Protein AF-A0A176Q0E1-F1 (afdb_monomer)

Mean predicted aligned error: 13.17 Å

pLDDT: mean 81.82, std 9.05, range [48.47, 93.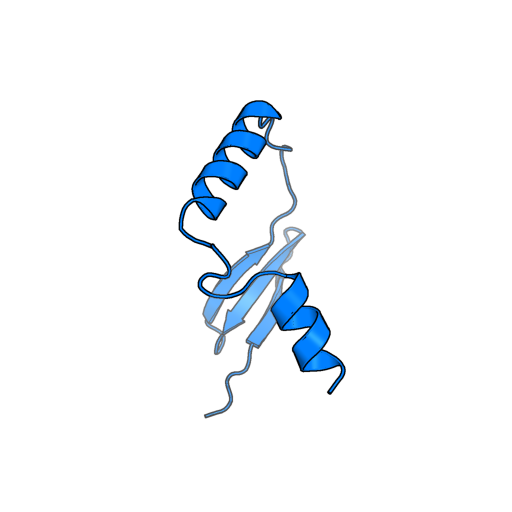06]

Solvent-accessible surface area (backbone atoms only — not comparable to full-atom values): 4444 Å² total; per-residue (Å²): 134,84,86,56,68,50,79,45,78,49,99,81,71,30,37,33,39,22,48,80,89,39,75,76,46,74,50,64,74,80,89,66,83,78,87,71,53,70,66,61,52,52,50,52,53,52,63,66,44,73,84,62,66,63,74,96,50,51,74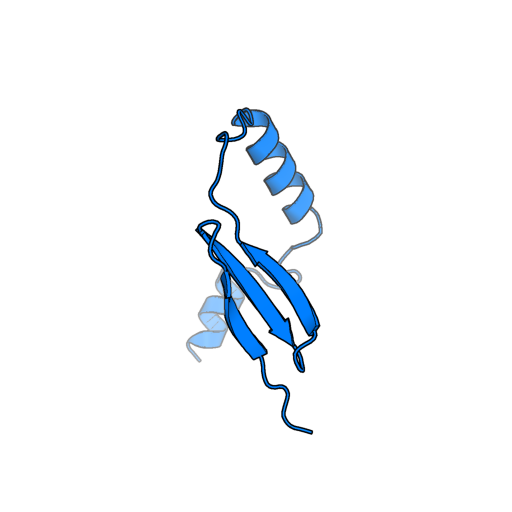,65,56,57,55,55,58,77,70,109

Nearest PDB structures (foldseek):
  3sk3-assembly1_A  TM=3.575E-01  e=4.186E+00  Salmonella enterica subsp. enterica serovar Typhimurium

Foldseek 3Di:
DDFDWDWDDDPQRKIFTDTPNHGPDIDDPDPDDPPDPPVNVVVVVCVVCPPVDPPPDDPVRVVVVVVD

Radius of gyration: 20.39 Å; Cα contacts (8 Å, |Δi|>4): 50; chains: 1; bounding box: 40×42×44 Å

Secondary structure (DSSP, 8-state):
----EEEEE-TTS-EEEEETTEEEEEE---SS-----HHHHHHHHHHHHTT---TT--HHHHHHHTT-

Sequence (68 aa):
MYNITYMKQNLSNQINICKHNTPVAVLSPITQKPKIKTEDIVEQIMEFNKDKTLAPYTIKELRDEGRR

Structure (mmCIF, N/CA/C/O backbone):
data_AF-A0A176Q0E1-F1
#
_entry.id   AF-A0A176Q0E1-F1
#
loop_
_atom_site.group_PDB
_atom_site.id
_atom_site.type_symbol
_atom_site.label_atom_id
_atom_site.label_alt_id
_atom_site.label_comp_id
_atom_site.label_asym_id
_atom_site.label_entity_id
_atom_site.label_seq_id
_atom_site.pdbx_PDB_ins_code
_atom_site.Cartn_x
_atom_site.Cartn_y
_atom_site.Cartn_z
_atom_site.occupancy
_atom_site.B_iso_or_equiv
_atom_site.auth_seq_id
_atom_site.auth_comp_id
_atom_site.auth_asym_id
_atom_site.auth_atom_id
_atom_site.pdbx_PDB_model_num
ATOM 1 N N . MET A 1 1 ? 9.915 -27.874 -6.959 1.00 48.47 1 MET A N 1
ATOM 2 C CA . MET A 1 1 ? 10.075 -26.743 -7.903 1.00 48.47 1 MET A CA 1
ATOM 3 C C . MET A 1 1 ? 10.566 -25.536 -7.115 1.00 48.47 1 MET A C 1
ATOM 5 O O . MET A 1 1 ? 9.854 -25.098 -6.223 1.00 48.47 1 MET A O 1
ATOM 9 N N . TYR A 1 2 ? 11.781 -25.043 -7.365 1.00 50.88 2 TYR A N 1
ATOM 10 C CA . TYR A 1 2 ? 12.322 -23.883 -6.644 1.00 50.88 2 TYR A CA 1
ATOM 11 C C . TYR A 1 2 ? 11.836 -22.589 -7.308 1.00 50.88 2 TYR A C 1
ATOM 13 O O . TYR A 1 2 ? 12.187 -22.312 -8.453 1.00 50.88 2 TYR A O 1
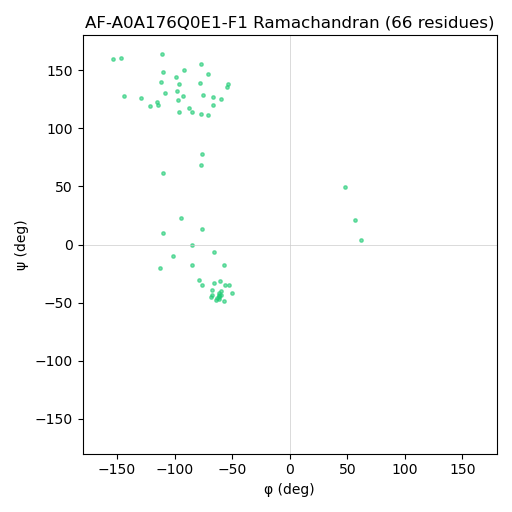ATOM 21 N N . ASN A 1 3 ? 11.014 -21.807 -6.605 1.00 56.69 3 ASN A N 1
ATOM 22 C CA . ASN A 1 3 ? 10.544 -20.492 -7.052 1.00 56.69 3 ASN A CA 1
ATOM 23 C C . ASN A 1 3 ? 11.665 -19.456 -6.885 1.00 56.69 3 ASN A C 1
ATOM 25 O O . ASN A 1 3 ? 11.672 -18.693 -5.921 1.00 56.69 3 ASN A O 1
ATOM 29 N N . ILE A 1 4 ? 12.643 -19.444 -7.791 1.00 61.53 4 ILE A N 1
ATOM 30 C CA . ILE A 1 4 ? 13.727 -18.459 -7.725 1.00 61.53 4 ILE A CA 1
ATOM 31 C C . ILE A 1 4 ? 13.198 -17.120 -8.242 1.00 61.53 4 ILE A C 1
ATOM 33 O O . ILE A 1 4 ? 12.886 -16.969 -9.428 1.00 61.53 4 ILE A O 1
ATOM 37 N N . THR A 1 5 ? 13.103 -16.165 -7.320 1.00 76.75 5 THR A N 1
ATOM 38 C CA . THR A 1 5 ? 12.839 -14.752 -7.598 1.00 76.75 5 THR A CA 1
ATOM 39 C C . THR A 1 5 ? 14.120 -13.979 -7.335 1.00 76.75 5 THR A C 1
ATOM 41 O O . THR A 1 5 ? 14.739 -14.166 -6.289 1.00 76.75 5 THR A O 1
ATOM 44 N N . TYR A 1 6 ? 14.538 -13.134 -8.272 1.00 80.69 6 TYR A N 1
ATOM 45 C CA . TYR A 1 6 ? 15.749 -12.331 -8.114 1.00 80.69 6 TYR A CA 1
ATOM 46 C C . TYR A 1 6 ? 15.615 -10.964 -8.785 1.00 80.69 6 TYR A C 1
ATOM 48 O O . TYR A 1 6 ? 14.765 -10.749 -9.650 1.00 80.69 6 TYR A O 1
ATOM 56 N N . MET A 1 7 ? 16.468 -10.038 -8.358 1.00 84.31 7 MET A N 1
ATOM 57 C CA . MET A 1 7 ? 16.538 -8.668 -8.860 1.00 84.31 7 MET A CA 1
ATOM 58 C C . MET A 1 7 ? 17.661 -8.568 -9.896 1.00 84.31 7 MET A C 1
ATOM 60 O O . MET A 1 7 ? 18.779 -9.015 -9.638 1.00 84.31 7 MET A O 1
ATOM 64 N N . LYS A 1 8 ? 17.391 -7.956 -11.052 1.00 81.00 8 LYS A N 1
ATOM 65 C CA . LYS A 1 8 ? 18.406 -7.639 -12.066 1.00 81.00 8 LYS A CA 1
ATOM 66 C C . LYS A 1 8 ? 18.422 -6.134 -12.327 1.00 81.00 8 LYS A C 1
ATOM 68 O O . LYS A 1 8 ? 17.413 -5.578 -12.757 1.00 81.00 8 LYS A O 1
ATOM 73 N N . GLN A 1 9 ? 19.561 -5.488 -12.076 1.00 78.50 9 GLN A N 1
ATOM 74 C CA . GLN A 1 9 ? 19.770 -4.076 -12.410 1.00 78.50 9 GLN A CA 1
ATOM 75 C C . GLN A 1 9 ? 20.057 -3.924 -13.908 1.00 78.50 9 GLN A C 1
ATOM 77 O O . GLN A 1 9 ? 20.802 -4.721 -14.482 1.00 78.50 9 GLN A O 1
ATOM 82 N N . ASN A 1 10 ? 19.478 -2.898 -14.529 1.00 76.19 10 ASN A N 1
ATOM 83 C CA . ASN A 1 10 ? 19.806 -2.481 -15.891 1.00 76.19 10 ASN A CA 1
ATOM 84 C C . ASN A 1 10 ? 20.527 -1.125 -15.880 1.00 76.19 10 ASN A C 1
ATOM 86 O O . ASN A 1 10 ? 20.454 -0.376 -14.909 1.00 76.19 10 ASN A O 1
ATOM 90 N N . LEU A 1 11 ? 21.178 -0.791 -16.999 1.00 70.56 11 LEU A N 1
ATOM 91 C CA . LEU A 1 11 ? 21.944 0.451 -17.203 1.00 70.56 11 LEU A CA 1
ATOM 92 C C . LEU A 1 11 ? 21.132 1.748 -16.979 1.00 70.56 11 LEU A C 1
ATOM 94 O O . LEU A 1 11 ? 21.715 2.808 -16.794 1.00 70.56 11 LEU A O 1
ATOM 98 N N . SER A 1 12 ? 19.798 1.677 -16.990 1.00 69.12 12 SER A N 1
ATOM 99 C CA . SER A 1 12 ? 18.865 2.810 -16.915 1.00 69.12 12 SER A CA 1
ATOM 100 C C . SER A 1 12 ? 18.366 3.152 -15.498 1.00 69.12 12 SER A C 1
ATOM 102 O O . SER A 1 12 ? 17.292 3.738 -15.360 1.00 69.12 12 SER A O 1
ATOM 104 N N . ASN A 1 13 ? 19.094 2.780 -14.436 1.00 77.44 13 ASN A N 1
ATOM 105 C CA . ASN A 1 13 ? 18.647 2.890 -13.031 1.00 77.44 13 ASN A CA 1
ATOM 106 C C . ASN A 1 13 ? 17.319 2.157 -12.736 1.00 77.44 13 ASN A C 1
ATOM 108 O O . ASN A 1 13 ? 16.630 2.470 -11.767 1.00 77.44 13 ASN A O 1
ATOM 112 N N . GLN A 1 14 ? 16.951 1.183 -13.569 1.00 85.38 14 GLN A N 1
ATOM 113 C CA . GLN A 1 14 ? 15.770 0.342 -13.386 1.00 85.38 14 GLN A CA 1
ATOM 114 C C . GLN A 1 14 ? 16.157 -1.002 -12.770 1.00 85.38 14 GLN A C 1
ATOM 116 O O . GLN A 1 14 ? 17.199 -1.578 -13.102 1.00 85.38 14 GLN A O 1
ATOM 121 N N . ILE A 1 15 ? 15.284 -1.528 -11.914 1.00 88.75 15 ILE A N 1
ATOM 122 C CA . ILE A 1 15 ? 15.428 -2.853 -11.311 1.00 88.75 15 ILE A CA 1
ATOM 123 C C . ILE A 1 15 ? 14.295 -3.742 -11.813 1.00 88.75 15 ILE A C 1
ATOM 125 O O . ILE A 1 15 ? 13.126 -3.465 -11.561 1.00 88.75 15 ILE A O 1
ATOM 129 N N . ASN A 1 16 ? 14.635 -4.841 -12.480 1.00 88.12 16 ASN A N 1
ATOM 130 C CA . ASN A 1 16 ? 13.658 -5.843 -12.889 1.00 88.12 16 ASN A CA 1
ATOM 131 C C . ASN A 1 16 ? 13.560 -6.930 -11.818 1.00 88.12 16 ASN A C 1
ATOM 133 O O . ASN A 1 16 ? 14.570 -7.526 -11.439 1.00 88.12 16 ASN A O 1
ATOM 137 N N . ILE A 1 17 ? 12.342 -7.214 -11.367 1.00 90.56 17 ILE A N 1
ATOM 138 C CA . ILE A 1 17 ? 12.025 -8.384 -10.549 1.00 90.56 17 ILE A CA 1
ATOM 139 C C . ILE A 1 17 ? 11.716 -9.517 -11.519 1.00 90.56 17 ILE A C 1
ATOM 141 O O . ILE A 1 17 ? 10.766 -9.424 -12.298 1.00 90.56 17 ILE A O 1
ATOM 145 N N . CYS A 1 18 ? 12.518 -10.576 -11.488 1.00 87.12 18 CYS A N 1
ATOM 146 C CA . CYS A 1 18 ? 12.376 -11.718 -12.382 1.00 87.12 18 CYS A CA 1
ATOM 147 C C . CYS A 1 18 ? 11.937 -12.965 -11.614 1.00 87.12 18 CYS A C 1
ATOM 149 O O . CYS A 1 18 ? 12.467 -13.258 -10.543 1.00 87.12 18 CYS A O 1
ATOM 151 N N . LYS A 1 19 ? 11.028 -13.741 -12.207 1.00 89.56 19 LYS A N 1
ATOM 152 C CA . LYS A 1 19 ? 10.664 -15.097 -11.784 1.00 89.56 19 LYS A CA 1
ATOM 153 C C . LYS A 1 19 ? 11.069 -16.067 -12.890 1.00 89.56 19 LYS A C 1
ATOM 155 O O . LYS A 1 19 ? 10.640 -15.897 -14.026 1.00 89.56 19 LYS A O 1
ATOM 160 N N . HIS A 1 20 ? 11.901 -17.066 -12.585 1.00 87.50 20 HIS A N 1
ATOM 161 C CA . HIS A 1 20 ? 12.431 -18.008 -13.592 1.00 87.50 20 HIS A CA 1
ATOM 162 C C . HIS A 1 20 ? 12.991 -17.295 -14.840 1.00 87.50 20 HIS A C 1
ATOM 164 O O . HIS A 1 20 ? 12.609 -17.590 -15.969 1.00 87.50 20 HIS A O 1
ATOM 170 N N . ASN A 1 21 ? 13.841 -16.288 -14.621 1.00 83.75 21 ASN A N 1
ATOM 171 C CA . ASN A 1 21 ? 14.452 -15.436 -15.652 1.00 83.75 21 ASN A CA 1
ATOM 172 C C . ASN A 1 21 ? 13.469 -14.610 -16.504 1.00 83.75 21 ASN A C 1
ATOM 174 O O . ASN A 1 21 ? 13.901 -13.874 -17.389 1.00 83.75 21 ASN A O 1
ATOM 178 N N . THR A 1 22 ? 12.172 -14.668 -16.200 1.00 85.31 22 THR A N 1
ATOM 179 C CA . THR A 1 22 ? 11.130 -13.876 -16.854 1.00 85.31 22 THR A CA 1
ATOM 180 C C . THR A 1 22 ? 10.840 -12.635 -16.005 1.00 85.31 22 THR A C 1
ATOM 182 O O . THR A 1 22 ? 10.542 -12.791 -14.817 1.00 85.31 22 THR A O 1
ATOM 185 N N . PRO A 1 23 ? 10.938 -11.406 -16.543 1.00 87.19 23 PRO A N 1
ATOM 186 C CA . PRO A 1 23 ? 10.611 -10.200 -15.787 1.00 87.19 23 PRO A CA 1
ATOM 187 C C . PRO A 1 23 ? 9.111 -10.169 -15.466 1.00 87.19 23 PRO A C 1
ATOM 189 O O . PRO A 1 23 ? 8.279 -10.294 -16.359 1.00 87.19 23 PRO A O 1
ATOM 192 N N . VAL A 1 24 ? 8.773 -10.006 -14.188 1.00 92.75 24 VAL A N 1
ATOM 193 C CA . VAL A 1 24 ? 7.386 -9.935 -13.692 1.00 92.75 24 VAL A CA 1
ATOM 194 C C . VAL A 1 24 ? 7.020 -8.556 -13.152 1.00 92.75 24 VAL A C 1
ATOM 196 O O . VAL A 1 24 ? 5.843 -8.224 -13.075 1.00 92.75 24 VAL A O 1
ATOM 199 N N . ALA A 1 25 ? 8.012 -7.742 -12.793 1.00 88.69 25 ALA A N 1
ATOM 200 C CA . ALA A 1 25 ? 7.811 -6.351 -12.414 1.00 88.69 25 ALA A CA 1
ATOM 201 C C . ALA A 1 25 ? 9.070 -5.522 -12.689 1.00 88.69 25 ALA A C 1
ATOM 203 O O . ALA A 1 25 ? 10.177 -6.059 -12.782 1.00 88.69 25 ALA A O 1
ATOM 204 N N . VAL A 1 26 ? 8.893 -4.205 -12.794 1.00 88.75 26 VAL A N 1
ATOM 205 C CA . VAL A 1 26 ? 9.968 -3.231 -13.002 1.00 88.75 26 VAL A CA 1
ATOM 206 C C . VAL A 1 26 ? 9.824 -2.124 -11.965 1.00 88.75 26 VAL A C 1
ATOM 208 O O . VAL A 1 26 ? 8.766 -1.511 -11.848 1.00 88.75 26 VAL A O 1
ATOM 211 N N . LEU A 1 27 ? 10.892 -1.863 -11.220 1.00 88.25 27 LEU A N 1
ATOM 212 C CA . LEU A 1 27 ? 11.034 -0.684 -10.380 1.00 88.25 27 LEU A CA 1
ATOM 213 C C . LEU A 1 27 ? 11.812 0.355 -11.181 1.00 88.25 27 LEU A C 1
ATOM 215 O O . LEU A 1 27 ? 12.986 0.156 -11.502 1.00 88.25 27 LEU A O 1
ATOM 219 N N . SER A 1 28 ? 11.154 1.454 -11.518 1.00 87.75 28 SER A N 1
ATOM 220 C CA . SER A 1 28 ? 11.768 2.594 -12.192 1.00 87.75 28 SER A CA 1
ATOM 221 C C . SER A 1 28 ? 11.854 3.790 -11.246 1.00 87.75 28 SER A C 1
ATOM 223 O O . SER A 1 28 ? 10.956 3.963 -10.416 1.00 87.75 28 SER A O 1
ATOM 225 N N . PRO A 1 29 ? 12.875 4.654 -11.387 1.00 83.25 29 PRO A N 1
ATOM 226 C CA . PRO A 1 29 ? 12.908 5.924 -10.680 1.00 83.25 29 PRO A CA 1
ATOM 227 C C . PRO A 1 29 ? 11.624 6.710 -10.944 1.00 83.25 29 PRO A C 1
ATOM 229 O O . PRO A 1 29 ? 11.132 6.757 -12.074 1.00 83.25 29 PRO A O 1
ATOM 232 N N . ILE A 1 30 ? 11.080 7.329 -9.900 1.00 80.44 30 ILE A N 1
ATOM 233 C CA . ILE A 1 30 ? 9.901 8.174 -10.045 1.00 80.44 30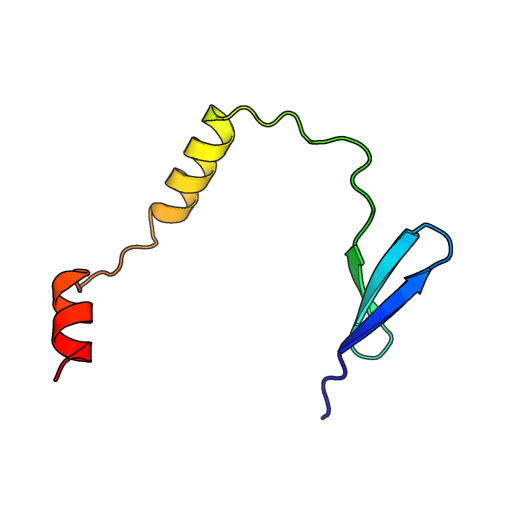 ILE A CA 1
ATOM 234 C C . ILE A 1 30 ? 10.304 9.454 -10.786 1.00 80.44 30 ILE A C 1
ATOM 236 O O . ILE A 1 30 ? 11.068 10.269 -10.276 1.00 80.44 30 ILE A O 1
ATOM 240 N N . THR A 1 31 ? 9.834 9.618 -12.020 1.00 80.44 31 THR A N 1
ATOM 241 C CA . THR A 1 31 ? 10.152 10.799 -12.841 1.00 80.44 31 THR A CA 1
ATOM 242 C C . THR A 1 31 ? 9.315 12.006 -12.437 1.00 80.44 31 THR A C 1
ATOM 244 O O . THR A 1 31 ? 9.770 13.141 -12.540 1.00 80.44 31 THR A O 1
ATOM 247 N N . GLN A 1 32 ? 8.097 11.770 -11.947 1.00 76.12 32 GLN A N 1
ATOM 248 C CA . GLN A 1 32 ? 7.193 12.792 -11.433 1.00 76.12 32 GLN A CA 1
ATOM 249 C C . GLN A 1 32 ? 6.428 12.216 -10.247 1.00 76.12 32 GLN A C 1
ATOM 251 O O . GLN A 1 32 ? 5.819 11.151 -10.355 1.00 76.12 32 GLN A O 1
ATOM 256 N N . LYS A 1 33 ? 6.443 12.916 -9.108 1.00 75.31 33 LYS A N 1
ATOM 257 C CA . LYS A 1 33 ? 5.563 12.555 -7.996 1.00 75.31 33 LYS A CA 1
ATOM 258 C C . LYS A 1 33 ? 4.126 12.822 -8.453 1.00 75.31 33 LYS A C 1
ATOM 260 O O . LYS A 1 33 ? 3.834 13.972 -8.795 1.00 75.31 33 LYS A O 1
ATOM 265 N N . PRO A 1 34 ? 3.238 11.815 -8.484 1.00 72.00 34 PRO A N 1
ATOM 266 C CA . PRO A 1 34 ? 1.859 12.060 -8.856 1.00 72.00 34 PRO A CA 1
ATOM 267 C C . PRO A 1 34 ? 1.278 13.061 -7.855 1.00 72.00 34 PRO A C 1
ATOM 269 O O . PRO A 1 34 ? 1.380 12.879 -6.638 1.00 72.00 34 PRO A O 1
ATOM 272 N N . LYS A 1 35 ? 0.725 14.163 -8.370 1.00 75.88 35 LYS A N 1
ATOM 273 C CA . LYS A 1 35 ? -0.021 15.140 -7.571 1.00 75.88 35 LYS A CA 1
ATOM 274 C C . LYS A 1 35 ? -1.403 14.559 -7.288 1.00 75.88 35 LYS A C 1
ATOM 276 O O . LYS A 1 35 ? -2.392 15.009 -7.852 1.00 75.88 35 LYS A O 1
ATOM 281 N N . ILE A 1 36 ? -1.443 13.509 -6.477 1.00 81.81 36 ILE A N 1
ATOM 282 C CA . ILE A 1 36 ? -2.696 12.982 -5.944 1.00 81.81 36 ILE A CA 1
ATOM 283 C C . ILE A 1 36 ? -3.128 13.949 -4.849 1.00 81.81 36 ILE A C 1
ATOM 285 O O . ILE A 1 36 ? -2.309 14.311 -3.995 1.00 81.81 36 ILE A O 1
ATOM 289 N N . LYS A 1 37 ? -4.373 14.419 -4.908 1.00 85.38 37 LYS A N 1
ATOM 290 C CA . LYS A 1 37 ? -4.909 15.252 -3.838 1.00 85.38 37 LYS A CA 1
ATOM 291 C C . LYS A 1 37 ? -5.133 14.374 -2.613 1.00 85.38 37 LYS A C 1
ATOM 293 O O . LYS A 1 37 ? -5.440 13.191 -2.734 1.00 85.38 37 LYS A O 1
ATOM 298 N N . THR A 1 38 ? -4.955 14.935 -1.425 1.00 83.31 38 THR A N 1
ATOM 299 C CA . THR A 1 38 ? -5.136 14.188 -0.173 1.00 83.31 38 THR A CA 1
ATOM 300 C C . THR A 1 38 ? -6.539 13.581 -0.094 1.00 83.31 38 THR A C 1
ATOM 302 O O . THR A 1 38 ? -6.696 12.464 0.390 1.00 83.31 38 THR A O 1
ATOM 305 N N . GLU A 1 39 ? -7.536 14.280 -0.634 1.00 87.31 39 GLU A N 1
ATOM 306 C CA . GLU A 1 39 ? -8.929 13.843 -0.707 1.00 87.31 39 GLU A CA 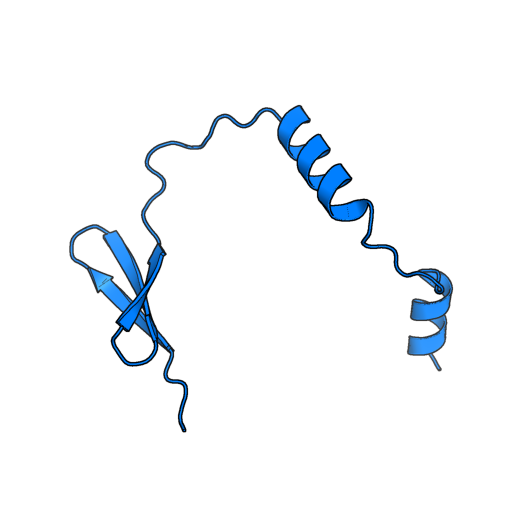1
ATOM 307 C C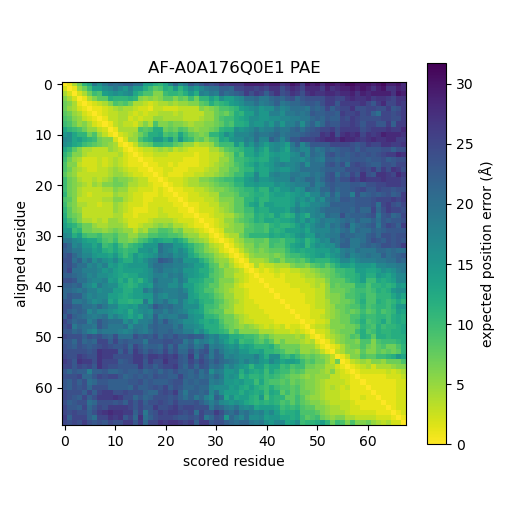 . GLU A 1 39 ? -9.079 12.537 -1.503 1.00 87.31 39 GLU A C 1
ATOM 309 O O . GLU A 1 39 ? -9.723 11.606 -1.021 1.00 87.31 39 GLU A O 1
ATOM 314 N N . ASP A 1 40 ? -8.398 12.417 -2.648 1.00 88.00 40 ASP A N 1
ATOM 315 C CA . ASP A 1 40 ? -8.441 11.214 -3.492 1.00 88.00 40 ASP A CA 1
ATOM 316 C C . ASP A 1 40 ? -7.808 10.003 -2.773 1.00 88.00 40 ASP A C 1
ATOM 318 O O . ASP A 1 40 ? -8.238 8.863 -2.942 1.00 88.00 40 ASP A O 1
ATOM 322 N N . ILE A 1 41 ? -6.781 10.236 -1.942 1.00 87.88 41 ILE A N 1
ATOM 323 C CA . ILE A 1 41 ? -6.148 9.185 -1.124 1.00 87.88 41 ILE A CA 1
ATOM 324 C C . ILE A 1 41 ? -7.116 8.706 -0.041 1.00 87.88 41 ILE A C 1
ATOM 326 O O . ILE A 1 41 ? -7.249 7.503 0.186 1.00 87.88 41 ILE A O 1
ATOM 330 N N . VAL A 1 42 ? -7.787 9.641 0.635 1.00 86.25 42 VAL A N 1
ATOM 331 C CA . VAL A 1 42 ? -8.770 9.322 1.677 1.00 86.25 42 VAL A CA 1
ATOM 332 C C . VAL A 1 42 ? -9.923 8.512 1.088 1.00 86.25 42 VAL A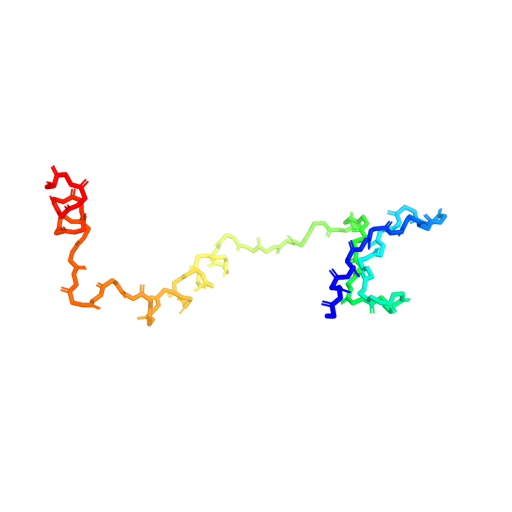 C 1
ATOM 334 O O . VAL A 1 42 ? -10.309 7.502 1.675 1.00 86.25 42 VAL A O 1
ATOM 337 N N . GLU A 1 43 ? -10.421 8.888 -0.090 1.00 91.44 43 GLU A N 1
ATOM 338 C CA . GLU A 1 43 ? -11.477 8.155 -0.790 1.00 91.44 43 GLU A CA 1
ATOM 339 C C . GLU A 1 43 ? -11.053 6.722 -1.141 1.00 91.44 43 GLU A C 1
ATOM 341 O O . GLU A 1 43 ? -11.765 5.777 -0.800 1.00 91.44 43 GLU A O 1
ATOM 346 N N . GLN A 1 44 ? -9.850 6.531 -1.697 1.00 87.12 44 GLN A N 1
ATOM 347 C CA . GLN A 1 44 ? -9.315 5.195 -1.997 1.00 87.12 44 GLN A CA 1
ATOM 348 C C . GLN A 1 44 ? -9.181 4.312 -0.750 1.00 87.12 44 GLN A C 1
ATOM 350 O O . GLN A 1 44 ? -9.477 3.116 -0.795 1.00 87.12 44 GLN A O 1
ATOM 355 N N . ILE A 1 45 ? -8.746 4.887 0.375 1.00 87.06 45 ILE A N 1
ATOM 356 C CA . ILE A 1 45 ? -8.631 4.157 1.644 1.00 87.06 45 ILE A CA 1
ATOM 357 C C . ILE A 1 45 ? -10.018 3.773 2.168 1.00 87.06 45 ILE A C 1
ATOM 359 O O . ILE A 1 45 ? -10.212 2.641 2.613 1.00 87.06 45 ILE A O 1
ATOM 363 N N . MET A 1 46 ? -10.991 4.687 2.112 1.00 86.69 46 MET A N 1
ATOM 364 C CA . MET A 1 46 ? -12.365 4.392 2.521 1.00 86.69 46 MET A CA 1
ATOM 365 C C . MET A 1 46 ? -12.978 3.286 1.658 1.00 86.69 46 MET A C 1
ATOM 367 O O . MET A 1 46 ? -13.549 2.347 2.206 1.00 86.69 46 MET A O 1
ATOM 371 N N . GLU A 1 47 ? -12.811 3.357 0.335 1.00 88.00 47 GLU A N 1
ATOM 372 C CA . GLU A 1 47 ? -13.279 2.348 -0.623 1.00 88.00 47 GLU A CA 1
ATOM 373 C C . GLU A 1 47 ? -12.698 0.964 -0.312 1.00 88.00 47 GLU A C 1
ATOM 375 O O . GLU A 1 47 ? -13.433 -0.013 -0.192 1.00 88.00 47 GLU A O 1
ATOM 380 N N . PHE A 1 48 ? -11.383 0.887 -0.095 1.00 84.62 48 PHE A N 1
ATOM 381 C CA . PHE A 1 48 ? -10.693 -0.358 0.241 1.00 84.62 48 PHE A CA 1
ATOM 382 C C . PHE A 1 48 ? -11.189 -0.991 1.549 1.00 84.62 48 PHE A C 1
ATOM 384 O O . PHE A 1 48 ? -11.165 -2.217 1.687 1.00 84.62 48 PHE A O 1
ATOM 391 N N . ASN A 1 49 ? -11.616 -0.167 2.509 1.00 82.00 49 ASN A N 1
ATOM 392 C CA . ASN A 1 49 ? -12.039 -0.608 3.835 1.00 82.00 49 ASN A CA 1
ATOM 393 C C . ASN A 1 49 ? -13.504 -1.062 3.908 1.00 82.00 49 ASN A C 1
ATOM 395 O O . ASN A 1 49 ? -13.839 -1.759 4.866 1.00 82.00 49 ASN A O 1
ATOM 399 N N . LYS A 1 50 ? -14.365 -0.708 2.937 1.00 80.69 50 LYS A N 1
ATOM 400 C CA . LYS A 1 50 ? -15.820 -0.985 2.983 1.00 80.69 50 LYS A CA 1
ATOM 401 C C . LYS A 1 50 ? -16.148 -2.446 3.311 1.00 80.69 50 LYS A C 1
ATOM 403 O O . LYS A 1 50 ? -16.991 -2.697 4.164 1.00 80.69 50 LYS A O 1
ATOM 408 N N . ASP A 1 51 ? -15.412 -3.385 2.724 1.00 74.94 51 ASP A N 1
ATOM 409 C CA . ASP A 1 51 ? -15.670 -4.824 2.878 1.00 74.94 51 ASP A CA 1
ATOM 410 C C . ASP A 1 51 ? -14.597 -5.549 3.707 1.00 74.94 51 ASP A C 1
ATOM 412 O O . ASP A 1 51 ? -14.567 -6.777 3.780 1.00 74.94 51 ASP A O 1
ATOM 416 N N . LYS A 1 52 ? -13.695 -4.799 4.352 1.00 76.50 52 LYS A N 1
ATOM 417 C CA . LYS A 1 52 ? -12.579 -5.341 5.143 1.00 76.50 52 LYS A CA 1
ATOM 418 C C . LYS A 1 52 ? -12.799 -5.085 6.618 1.00 76.50 52 LYS A C 1
ATOM 420 O O . LYS A 1 52 ? -12.032 -4.390 7.281 1.00 76.50 52 LYS A O 1
ATOM 425 N N . THR A 1 53 ? -13.881 -5.655 7.126 1.00 72.44 53 THR A N 1
ATOM 426 C CA . THR A 1 53 ? -14.175 -5.626 8.555 1.00 72.44 53 THR A CA 1
ATOM 427 C C . THR A 1 53 ? -13.593 -6.863 9.228 1.00 72.44 53 THR A C 1
ATOM 429 O O . THR A 1 53 ? -13.488 -7.930 8.630 1.00 72.44 53 THR A O 1
ATOM 432 N N . LEU A 1 54 ? -13.227 -6.729 10.501 1.00 73.69 54 LEU A N 1
ATOM 433 C CA . LEU A 1 54 ? -12.797 -7.856 11.336 1.00 73.69 54 LEU A CA 1
ATOM 434 C C . LEU A 1 54 ? -13.977 -8.724 11.806 1.00 73.69 54 LEU A C 1
ATOM 436 O O . LEU A 1 54 ? -13.813 -9.546 12.703 1.00 73.69 54 LEU A O 1
ATOM 440 N N . ALA A 1 55 ? -15.164 -8.541 11.213 1.00 73.81 55 ALA A N 1
ATOM 441 C CA . ALA A 1 55 ? -16.382 -9.230 11.601 1.00 73.81 55 ALA A CA 1
ATOM 442 C C . ALA A 1 55 ? -16.179 -10.760 11.593 1.00 73.81 55 ALA A C 1
ATOM 444 O O . ALA A 1 55 ? -15.599 -11.297 10.647 1.00 73.81 55 ALA A O 1
ATOM 445 N N . PRO A 1 56 ? -16.654 -11.479 12.626 1.00 83.56 56 PRO A N 1
ATOM 446 C CA . PRO A 1 56 ? -17.520 -11.016 13.717 1.00 83.56 56 PRO A CA 1
ATOM 447 C C . PRO A 1 56 ? -16.783 -10.364 14.901 1.00 83.56 56 PRO A C 1
ATOM 449 O O . PRO A 1 56 ? -17.435 -9.946 15.852 1.00 83.56 56 PRO A O 1
ATOM 452 N N . TYR A 1 57 ? -15.453 -10.280 14.868 1.00 79.25 57 TYR A N 1
ATOM 453 C CA . TYR A 1 57 ? -14.648 -9.944 16.036 1.00 79.25 57 TYR A CA 1
ATOM 454 C C . TYR A 1 57 ? -14.283 -8.465 16.110 1.00 79.25 57 TYR A C 1
ATOM 456 O O . TYR A 1 57 ? -13.861 -7.813 15.153 1.00 79.25 57 TYR A O 1
ATOM 464 N N . THR A 1 58 ? -14.375 -7.936 17.316 1.00 85.19 58 THR A N 1
ATOM 465 C CA . THR A 1 58 ? -13.802 -6.651 17.682 1.00 85.19 58 THR A CA 1
ATOM 466 C C . THR A 1 58 ? -12.291 -6.784 17.891 1.00 85.19 58 THR A C 1
ATOM 468 O O . THR A 1 58 ? -11.774 -7.829 18.286 1.00 85.19 58 THR A O 1
ATOM 471 N N . ILE A 1 59 ? -11.560 -5.676 17.725 1.00 86.50 59 ILE A N 1
ATOM 472 C CA . ILE A 1 59 ? -10.129 -5.589 18.081 1.00 86.50 59 ILE A CA 1
ATOM 473 C C . ILE A 1 59 ? -9.882 -6.045 19.527 1.00 86.50 59 ILE A C 1
ATOM 475 O O . ILE A 1 59 ? -8.850 -6.641 19.829 1.00 86.50 59 ILE A O 1
ATOM 479 N N . LYS A 1 60 ? -10.832 -5.764 20.428 1.00 87.75 60 LYS A N 1
ATOM 480 C CA . LYS A 1 60 ? -10.752 -6.161 21.833 1.00 87.75 60 LYS A CA 1
ATOM 481 C C . LYS A 1 60 ? -10.752 -7.682 21.981 1.00 87.75 60 LYS A C 1
ATOM 483 O O . LYS A 1 60 ? -9.887 -8.193 22.679 1.00 87.75 60 LYS A O 1
ATOM 488 N N . GLU A 1 61 ? -11.667 -8.379 21.313 1.00 89.44 61 GLU A N 1
ATOM 489 C CA . GLU A 1 61 ? -11.745 -9.845 21.362 1.00 89.44 61 GLU A CA 1
ATOM 490 C C . GLU A 1 61 ? -10.473 -10.490 20.814 1.00 89.44 61 GLU A C 1
ATOM 492 O O . GLU A 1 61 ? -9.909 -11.360 21.469 1.00 89.44 61 GLU A O 1
ATOM 497 N N . LEU A 1 62 ? -9.951 -9.995 19.688 1.00 89.31 62 LEU A N 1
ATOM 498 C CA . LEU A 1 62 ? -8.688 -10.486 19.121 1.00 89.31 62 LEU A CA 1
ATOM 499 C C . LEU A 1 62 ? -7.503 -10.279 20.076 1.00 89.31 62 LEU A C 1
ATOM 501 O O . LEU A 1 62 ? -6.652 -11.152 20.237 1.00 89.31 62 LEU A O 1
ATOM 505 N N . ARG A 1 63 ? -7.446 -9.114 20.730 1.00 91.25 63 ARG A N 1
ATOM 506 C CA . ARG A 1 63 ? -6.399 -8.778 21.700 1.00 91.25 63 ARG A CA 1
ATOM 507 C C . ARG A 1 63 ? -6.485 -9.639 22.960 1.00 91.25 63 ARG A C 1
ATOM 509 O O . ARG A 1 63 ? -5.451 -9.971 23.533 1.00 91.25 63 ARG A O 1
ATOM 516 N N . ASP A 1 64 ? -7.695 -9.913 23.432 1.00 93.06 64 ASP A N 1
ATOM 517 C CA . ASP A 1 64 ? -7.925 -10.671 24.658 1.00 93.06 64 ASP A CA 1
ATOM 518 C C . ASP A 1 64 ? -7.700 -12.179 24.423 1.00 93.06 64 ASP A C 1
ATOM 520 O O . ASP A 1 64 ? -7.129 -12.833 25.293 1.00 93.06 64 ASP A O 1
ATOM 524 N N . GLU A 1 65 ? -8.031 -12.704 23.236 1.00 88.94 65 GLU A N 1
ATOM 525 C CA . GLU A 1 65 ? -7.690 -14.075 22.823 1.00 88.94 65 GLU A CA 1
ATOM 526 C C . GLU A 1 65 ? -6.174 -14.284 22.746 1.00 88.94 65 GLU A C 1
ATOM 528 O O . GLU A 1 65 ? -5.657 -15.231 23.322 1.00 88.94 65 GLU A O 1
ATOM 533 N N . GLY A 1 66 ? -5.429 -13.357 22.134 1.00 88.31 66 GLY A N 1
ATOM 534 C CA . GLY A 1 66 ? -3.967 -13.463 22.043 1.00 88.31 66 GLY A CA 1
ATOM 535 C C . GLY A 1 66 ? -3.213 -13.368 23.380 1.00 88.31 66 GLY A C 1
ATOM 536 O O . GLY A 1 66 ? -1.992 -13.507 23.392 1.00 88.31 66 GLY A O 1
ATOM 537 N N . ARG A 1 67 ? -3.900 -13.076 24.494 1.00 89.50 67 ARG A N 1
ATOM 538 C CA . ARG A 1 67 ? -3.326 -13.059 25.852 1.00 89.50 67 ARG A CA 1
ATOM 539 C C . ARG A 1 67 ? -3.657 -14.300 26.683 1.00 89.50 67 ARG A C 1
ATO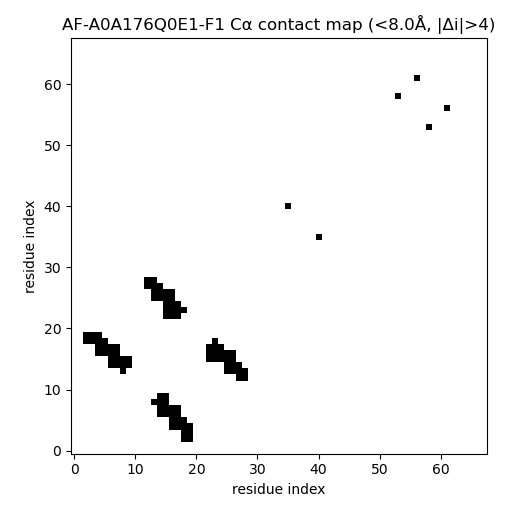M 541 O O . ARG A 1 67 ? -3.126 -14.403 27.790 1.00 89.50 67 ARG A O 1
ATOM 548 N N . ARG A 1 68 ? -4.563 -15.159 26.215 1.00 77.56 68 ARG A N 1
ATOM 549 C CA . ARG A 1 68 ? -4.826 -16.466 26.828 1.00 77.56 68 ARG A CA 1
ATOM 550 C C . ARG A 1 68 ? -3.775 -17.474 26.387 1.00 77.5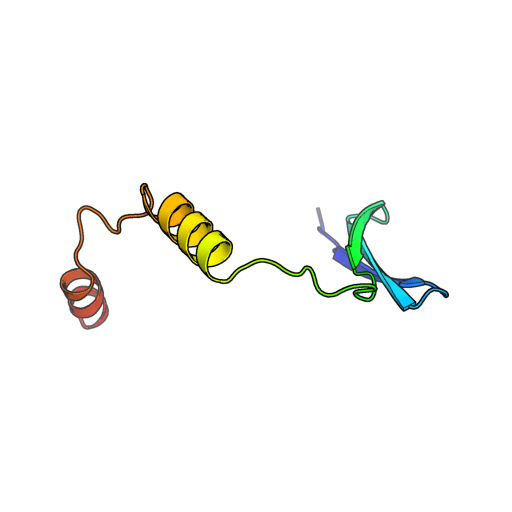6 68 ARG A C 1
ATOM 552 O O . ARG A 1 68 ? -3.475 -18.351 27.223 1.00 77.56 68 ARG A O 1
#